Protein AF-A0A013V1M0-F1 (afdb_monomer)

Secondary structure (DSSP, 8-state):
-EEEEEETTS-EEEEEEEE-----SS--EEEETTEEEEHHHH-EEEEESS--SSS--EEEE-TT--EEEGGGTTT--EEEEEEEEE-

Mean predicted aligned error: 6.43 Å

Sequence (87 aa):
MKFSYQDLAGNNIEVECESYIHIPSGIAVKSTEAGNYHITENFSFYKKTQADSVPIYRFAIDRNSNVFNSDELPALAQIGKDWKSLE

Foldseek 3Di:
DKKWFQFPVRDIDIAAKDWDQDDDPDQLWDQDPVGTDRQNVFWTKIAGPDDDPDPQGIWTAGPQQFIFRPVPPPVGHTGGGDMDDDD

Radius of gyration: 12.62 Å; Cα contacts (8 Å, |Δi|>4): 172; chains: 1; bounding box: 32×24×34 Å

Structure (mmCIF, N/CA/C/O backbone):
data_AF-A0A013V1M0-F1
#
_entry.id   AF-A0A013V1M0-F1
#
loop_
_atom_site.group_PDB
_atom_site.id
_atom_site.type_symbol
_atom_site.label_atom_id
_atom_site.label_alt_id
_atom_site.label_comp_id
_atom_site.label_asym_id
_atom_site.label_entity_id
_atom_site.label_seq_id
_atom_site.pdbx_PDB_ins_code
_atom_site.Cartn_x
_atom_site.Cartn_y
_atom_site.Cartn_z
_atom_site.occupancy
_atom_site.B_iso_or_equiv
_atom_site.auth_seq_id
_atom_site.auth_comp_id
_atom_site.auth_asym_id
_atom_site.auth_atom_id
_atom_site.pdbx_PDB_model_num
ATOM 1 N N . MET A 1 1 ? -3.235 10.941 8.089 1.00 88.88 1 MET A N 1
ATOM 2 C CA . MET A 1 1 ? -4.422 10.750 7.225 1.00 88.88 1 MET A CA 1
ATOM 3 C C . MET A 1 1 ? -4.940 9.345 7.461 1.00 88.88 1 MET A C 1
ATOM 5 O O . MET A 1 1 ? -4.125 8.460 7.708 1.00 88.88 1 MET A O 1
ATOM 9 N N . LYS A 1 2 ? -6.256 9.139 7.432 1.00 90.62 2 LYS A N 1
ATOM 10 C CA . LYS A 1 2 ? -6.850 7.818 7.633 1.00 90.62 2 LYS A CA 1
ATOM 11 C C . LYS A 1 2 ? -7.188 7.213 6.272 1.00 90.62 2 LYS A C 1
ATOM 13 O O . LYS A 1 2 ? -7.750 7.886 5.416 1.00 90.62 2 LYS A O 1
ATOM 18 N N . PHE A 1 3 ? -6.808 5.964 6.056 1.00 92.56 3 PHE A N 1
ATOM 19 C CA . PHE A 1 3 ? -7.057 5.235 4.816 1.00 92.56 3 PHE A CA 1
ATOM 20 C C . PHE A 1 3 ? -7.636 3.862 5.120 1.00 92.56 3 PHE A C 1
ATOM 22 O O . PHE A 1 3 ? -7.558 3.377 6.249 1.00 92.56 3 PHE A O 1
ATOM 29 N N . SER A 1 4 ? -8.192 3.228 4.093 1.00 94.12 4 SER A N 1
ATOM 30 C CA . SER A 1 4 ? -8.600 1.830 4.155 1.00 94.12 4 SER A CA 1
ATOM 31 C C . SER A 1 4 ? -8.258 1.075 2.883 1.00 94.12 4 SER A C 1
ATOM 33 O O . SER A 1 4 ? -8.126 1.673 1.813 1.00 94.12 4 SER A O 1
ATOM 35 N N . TYR A 1 5 ? -8.132 -0.239 3.020 1.00 95.06 5 TYR A N 1
ATOM 36 C CA . TYR A 1 5 ? -7.989 -1.178 1.915 1.00 95.06 5 TYR A CA 1
ATOM 37 C C . TYR A 1 5 ? -8.606 -2.530 2.277 1.00 95.06 5 TYR A C 1
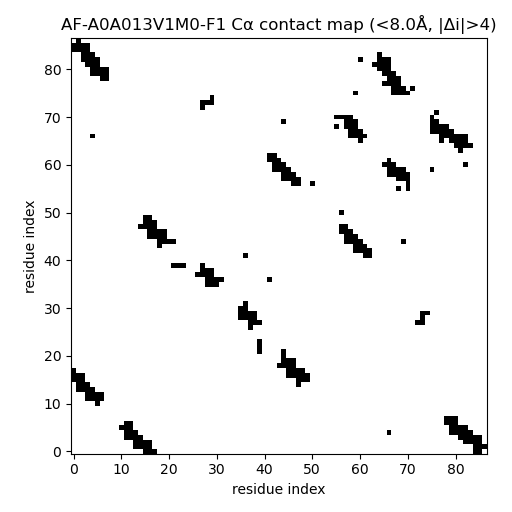ATOM 39 O O . TYR A 1 5 ? -8.806 -2.832 3.455 1.00 95.06 5 TYR A O 1
ATOM 47 N N . GLN A 1 6 ? -8.894 -3.347 1.267 1.00 96.44 6 GLN A N 1
ATOM 48 C CA . GLN A 1 6 ? -9.287 -4.738 1.459 1.00 96.44 6 GLN A CA 1
ATOM 49 C C . GLN A 1 6 ? -8.044 -5.634 1.402 1.00 96.44 6 GLN A C 1
ATOM 51 O O . GLN A 1 6 ? -7.306 -5.594 0.413 1.00 96.44 6 GLN A O 1
ATOM 56 N N . ASP A 1 7 ? -7.798 -6.426 2.447 1.00 93.75 7 ASP A N 1
ATOM 57 C CA . ASP A 1 7 ? -6.700 -7.399 2.467 1.00 93.75 7 ASP A CA 1
ATOM 58 C C . ASP A 1 7 ? -6.974 -8.601 1.539 1.00 93.75 7 ASP A C 1
ATOM 60 O O . ASP A 1 7 ? -8.066 -8.765 0.986 1.00 93.75 7 ASP A O 1
ATOM 64 N N . LEU A 1 8 ? -5.978 -9.473 1.358 1.00 93.31 8 LEU A N 1
ATOM 65 C CA . LEU A 1 8 ? -6.124 -10.674 0.522 1.00 93.31 8 LEU A CA 1
ATOM 66 C C . LEU A 1 8 ? -7.175 -11.675 1.040 1.00 93.31 8 LEU A C 1
ATOM 68 O O . LEU A 1 8 ? -7.631 -12.523 0.275 1.00 93.31 8 LEU A O 1
ATOM 72 N N . ALA A 1 9 ? -7.555 -11.594 2.317 1.00 94.19 9 ALA A N 1
ATOM 73 C CA . ALA A 1 9 ? -8.594 -12.419 2.927 1.00 94.19 9 ALA A CA 1
ATOM 74 C C . ALA A 1 9 ? -9.998 -11.790 2.816 1.00 94.19 9 ALA A C 1
ATOM 76 O O . ALA A 1 9 ? -10.984 -12.425 3.187 1.00 94.19 9 ALA A O 1
ATOM 77 N N . GLY A 1 10 ? -10.108 -10.574 2.273 1.00 93.44 10 GLY A N 1
ATOM 78 C CA . GLY A 1 10 ? -11.364 -9.851 2.093 1.00 93.44 10 GLY A CA 1
ATOM 79 C C . GLY A 1 10 ? -11.751 -8.939 3.261 1.00 93.44 10 GLY A C 1
ATOM 80 O O . GLY A 1 10 ? -12.815 -8.316 3.201 1.00 93.44 10 GLY A O 1
ATOM 81 N N . ASN A 1 11 ? -10.919 -8.817 4.298 1.00 94.06 11 ASN A N 1
ATOM 82 C CA . ASN A 1 11 ? -11.189 -7.941 5.435 1.00 94.06 11 ASN A CA 1
ATOM 83 C C . ASN A 1 11 ? -10.887 -6.485 5.080 1.00 94.06 11 ASN A C 1
ATOM 85 O O . ASN A 1 11 ? -9.905 -6.190 4.400 1.00 94.06 11 ASN A O 1
ATOM 89 N N . ASN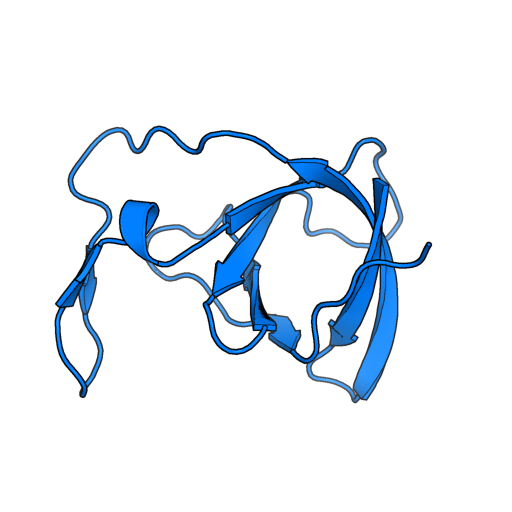 A 1 12 ? -11.698 -5.564 5.599 1.00 93.44 12 ASN A N 1
ATOM 90 C CA . ASN A 1 12 ? -11.401 -4.139 5.513 1.00 93.44 12 ASN A CA 1
ATOM 91 C C . ASN A 1 12 ? -10.428 -3.754 6.627 1.00 93.44 12 ASN A C 1
ATOM 93 O O . ASN A 1 12 ? -10.742 -3.902 7.808 1.00 93.44 12 ASN A O 1
ATOM 97 N N . ILE A 1 13 ? -9.266 -3.244 6.235 1.00 92.06 13 ILE A N 1
ATOM 98 C CA . ILE A 1 13 ? -8.228 -2.762 7.138 1.00 92.06 13 ILE A CA 1
ATOM 99 C C . ILE A 1 13 ? -8.217 -1.241 7.082 1.00 92.06 13 ILE A C 1
ATOM 101 O O . ILE A 1 13 ? -8.135 -0.660 6.002 1.00 92.06 13 ILE A O 1
ATOM 105 N N . GLU A 1 14 ? -8.276 -0.600 8.245 1.00 93.00 14 GLU A N 1
ATOM 106 C CA . GLU A 1 14 ? -8.106 0.845 8.386 1.00 93.00 14 GLU A CA 1
ATOM 107 C C . GLU A 1 14 ? -6.716 1.144 8.941 1.00 93.00 14 GLU A C 1
ATOM 109 O O . GLU A 1 14 ? -6.263 0.491 9.881 1.00 93.00 14 GLU A O 1
ATOM 114 N N . VAL A 1 15 ? -6.036 2.131 8.363 1.00 90.31 15 VAL A N 1
ATOM 115 C CA . VAL A 1 15 ? -4.694 2.542 8.786 1.00 90.31 15 VAL A CA 1
ATOM 116 C C . VAL A 1 15 ? -4.586 4.056 8.843 1.00 90.31 15 VAL A C 1
ATOM 118 O O . VAL A 1 15 ? -5.024 4.770 7.939 1.00 90.31 15 VAL A O 1
ATOM 121 N N . GLU A 1 16 ? -3.945 4.557 9.893 1.00 91.81 16 GLU A N 1
ATOM 122 C CA . GLU A 1 16 ? -3.486 5.940 9.939 1.00 91.81 16 GLU A CA 1
ATOM 123 C C . GLU A 1 16 ? -2.059 6.026 9.410 1.00 91.81 16 GLU A C 1
ATOM 125 O O . GLU A 1 16 ? -1.132 5.401 9.931 1.00 91.81 16 GLU A O 1
ATOM 130 N N . CYS A 1 17 ? -1.875 6.795 8.343 1.00 91.56 17 CYS A N 1
ATOM 131 C CA . CYS A 1 17 ? -0.585 6.938 7.692 1.00 91.56 17 CYS A CA 1
ATOM 132 C C . CYS A 1 17 ? -0.335 8.353 7.164 1.00 91.56 17 CYS A C 1
ATOM 134 O O . CYS A 1 17 ? -1.229 9.203 7.059 1.00 91.56 17 CYS A O 1
ATOM 136 N N . GLU A 1 18 ? 0.932 8.607 6.865 1.00 92.50 18 GLU A N 1
ATOM 137 C CA . GLU A 1 18 ? 1.422 9.808 6.203 1.00 92.50 18 GLU A CA 1
ATOM 138 C C . GLU A 1 18 ? 2.126 9.428 4.900 1.00 92.50 18 GLU A C 1
ATOM 140 O O . GLU A 1 18 ? 2.773 8.379 4.806 1.00 92.50 18 GLU A O 1
ATOM 145 N N . SER A 1 19 ? 1.985 10.276 3.882 1.00 91.56 19 SER A N 1
ATOM 146 C CA . SER A 1 19 ? 2.713 10.116 2.628 1.00 91.56 19 SER A CA 1
ATOM 147 C C . SER A 1 19 ? 4.190 10.427 2.839 1.00 91.56 19 SER A C 1
ATOM 149 O O . SER A 1 19 ? 4.526 11.385 3.537 1.00 91.56 19 SER A O 1
ATOM 151 N N . TYR A 1 20 ? 5.075 9.686 2.184 1.00 87.12 20 TYR A N 1
ATOM 152 C CA . TYR A 1 20 ? 6.495 10.017 2.149 1.00 87.12 20 TYR A CA 1
ATOM 153 C C . TYR A 1 20 ? 7.056 9.844 0.740 1.00 87.12 20 TYR A C 1
ATOM 155 O O . TYR A 1 20 ? 6.515 9.105 -0.077 1.00 87.12 20 TYR A O 1
ATOM 163 N N . ILE A 1 21 ? 8.160 10.530 0.453 1.00 79.06 21 ILE A N 1
ATOM 164 C CA . ILE A 1 21 ? 8.894 10.333 -0.797 1.00 79.06 21 ILE A CA 1
ATOM 165 C C . ILE A 1 21 ? 9.848 9.166 -0.573 1.00 79.06 21 ILE A C 1
ATOM 167 O O . ILE A 1 21 ? 10.793 9.270 0.212 1.00 79.06 21 ILE A O 1
ATOM 171 N N . HIS A 1 22 ? 9.595 8.041 -1.237 1.00 73.25 22 HIS A N 1
ATOM 172 C CA . HIS A 1 22 ? 10.550 6.945 -1.244 1.00 73.25 22 HIS A CA 1
ATOM 173 C C . HIS A 1 22 ? 11.728 7.303 -2.158 1.00 73.25 22 HIS A C 1
ATOM 175 O O . HIS A 1 22 ? 11.552 7.480 -3.361 1.00 73.25 22 HIS A O 1
ATOM 181 N N . ILE A 1 23 ? 12.925 7.413 -1.578 1.00 67.62 23 ILE A N 1
ATOM 182 C CA . ILE A 1 23 ? 14.178 7.615 -2.313 1.00 67.62 23 ILE A CA 1
ATOM 183 C C . ILE A 1 23 ? 14.867 6.249 -2.395 1.00 67.62 23 ILE A C 1
ATOM 185 O O . ILE A 1 23 ? 15.447 5.811 -1.397 1.00 67.62 23 ILE A O 1
ATOM 189 N N . PRO A 1 24 ? 14.789 5.532 -3.526 1.00 63.94 24 PRO A N 1
ATOM 190 C CA . PRO A 1 24 ? 15.470 4.255 -3.650 1.00 63.94 24 PRO A CA 1
ATOM 191 C C . PRO A 1 24 ? 16.987 4.473 -3.701 1.00 63.94 24 PRO A C 1
ATOM 193 O O . PRO A 1 24 ? 17.473 5.408 -4.336 1.00 63.94 24 PRO A O 1
ATOM 196 N N . SER A 1 25 ? 17.763 3.579 -3.083 1.00 56.56 25 SER A N 1
ATOM 197 C CA . SER A 1 25 ? 19.235 3.608 -3.145 1.00 56.56 25 SER A CA 1
ATOM 198 C C . SER A 1 25 ? 19.800 3.056 -4.470 1.00 56.56 25 SER A C 1
ATOM 200 O O . SER A 1 25 ? 20.959 2.654 -4.525 1.00 56.56 25 SER A O 1
ATOM 202 N N . GLY A 1 26 ? 18.983 2.985 -5.527 1.00 60.56 26 GLY A N 1
ATOM 203 C CA . GLY A 1 26 ? 19.305 2.389 -6.826 1.00 60.56 26 GLY A CA 1
ATOM 204 C C . GLY A 1 26 ? 18.113 2.406 -7.792 1.00 60.56 26 GLY A C 1
ATOM 205 O O . GLY A 1 26 ? 17.080 3.011 -7.508 1.00 60.56 26 GLY A O 1
ATOM 206 N N . ILE A 1 27 ? 18.240 1.732 -8.941 1.00 57.16 27 ILE A N 1
ATOM 207 C CA . ILE A 1 27 ? 17.146 1.586 -9.914 1.00 57.16 27 ILE A CA 1
ATOM 208 C C . ILE A 1 27 ? 16.102 0.614 -9.337 1.00 57.16 27 ILE A C 1
ATOM 210 O O . ILE A 1 27 ? 16.234 -0.603 -9.447 1.00 57.16 27 ILE A O 1
ATOM 214 N N . ALA A 1 28 ? 15.062 1.149 -8.698 1.00 62.72 28 ALA A N 1
ATOM 215 C CA . ALA A 1 28 ? 13.911 0.377 -8.237 1.00 62.72 28 ALA A CA 1
ATOM 216 C C . ALA A 1 28 ? 12.985 0.084 -9.431 1.00 62.72 28 ALA A C 1
ATOM 218 O O . ALA A 1 28 ? 11.974 0.755 -9.642 1.00 62.72 28 ALA A O 1
ATOM 219 N N . VAL A 1 29 ? 13.380 -0.885 -10.260 1.00 63.22 29 VAL A N 1
ATOM 220 C CA . VAL A 1 29 ? 12.578 -1.396 -11.379 1.00 63.22 29 VAL A CA 1
ATOM 221 C C . VAL A 1 29 ? 11.934 -2.714 -10.978 1.00 63.22 29 VAL A C 1
ATOM 223 O O . VAL A 1 29 ? 12.627 -3.643 -10.569 1.00 63.22 29 VAL A O 1
ATOM 226 N N . LYS A 1 30 ? 10.611 -2.810 -11.140 1.00 62.97 30 LYS A N 1
ATOM 227 C CA . LYS A 1 30 ? 9.888 -4.084 -11.078 1.00 62.97 30 LYS A CA 1
ATOM 228 C C . LYS A 1 30 ? 9.657 -4.586 -12.497 1.00 62.97 30 LYS A C 1
ATOM 230 O O . LYS A 1 30 ? 8.976 -3.921 -13.277 1.00 62.97 30 LYS A O 1
ATOM 235 N N . SER A 1 31 ? 10.204 -5.752 -12.823 1.00 61.84 31 SER A N 1
ATOM 236 C CA . SER A 1 31 ? 9.874 -6.460 -14.060 1.00 61.84 31 SER A CA 1
ATOM 237 C C . SER A 1 31 ? 8.574 -7.235 -13.872 1.00 61.84 31 SER A C 1
ATOM 239 O O . SER A 1 31 ? 8.415 -7.986 -12.912 1.00 61.84 31 SER A O 1
ATOM 241 N N . THR A 1 32 ? 7.642 -7.048 -14.792 1.00 61.03 32 THR A N 1
ATOM 242 C CA . THR A 1 32 ? 6.390 -7.806 -14.894 1.00 61.03 32 THR A CA 1
ATOM 243 C C . THR A 1 32 ? 6.249 -8.333 -16.322 1.00 61.03 32 THR A C 1
ATOM 245 O O . THR A 1 32 ? 6.984 -7.897 -17.209 1.00 61.03 32 THR A O 1
ATOM 248 N N . GLU A 1 33 ? 5.279 -9.212 -16.583 1.00 56.88 33 GLU A N 1
ATOM 249 C CA . GLU A 1 33 ? 4.955 -9.638 -17.957 1.00 56.88 33 GLU A CA 1
ATOM 250 C C . GLU A 1 33 ? 4.566 -8.461 -18.872 1.00 56.88 33 GLU A C 1
ATOM 252 O O . GLU A 1 33 ? 4.761 -8.527 -20.082 1.00 56.88 33 GLU A O 1
ATOM 257 N N . ALA A 1 34 ? 4.081 -7.354 -18.299 1.00 51.47 34 ALA A N 1
ATOM 258 C CA . ALA A 1 34 ? 3.717 -6.133 -19.017 1.00 51.47 34 ALA A CA 1
ATOM 259 C C . ALA A 1 34 ? 4.889 -5.142 -19.204 1.00 51.47 34 ALA A C 1
ATOM 261 O O . ALA A 1 34 ? 4.703 -4.078 -19.795 1.00 51.47 34 ALA A O 1
ATOM 262 N N . GLY A 1 35 ? 6.093 -5.477 -18.722 1.00 58.91 35 GLY A N 1
ATOM 263 C CA . GLY A 1 35 ? 7.304 -4.665 -18.858 1.00 58.91 35 GLY A CA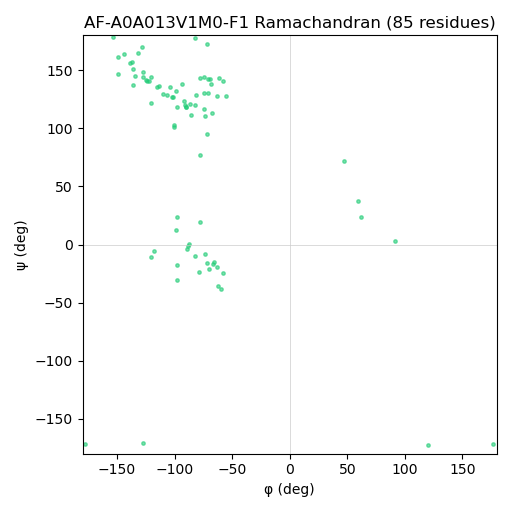 1
ATOM 264 C C . GLY A 1 35 ? 7.934 -4.235 -17.530 1.00 58.91 35 GLY A C 1
ATOM 265 O O . GLY A 1 35 ? 7.557 -4.687 -16.445 1.00 58.91 35 GLY A O 1
ATOM 266 N N . ASN A 1 36 ? 8.943 -3.368 -17.643 1.00 62.19 36 ASN A N 1
ATOM 267 C CA . ASN A 1 36 ? 9.705 -2.815 -16.525 1.00 62.19 36 ASN A CA 1
ATOM 268 C C . ASN A 1 36 ? 9.054 -1.520 -16.032 1.00 62.19 36 ASN A C 1
ATOM 270 O O . ASN A 1 36 ? 8.996 -0.541 -16.772 1.00 62.19 36 ASN A O 1
ATOM 274 N N . TYR A 1 37 ? 8.616 -1.493 -14.776 1.00 63.31 37 TYR A N 1
ATOM 275 C CA . TYR A 1 37 ? 8.053 -0.297 -14.156 1.00 63.31 37 TYR A CA 1
ATOM 276 C C . TYR A 1 37 ? 9.068 0.359 -13.229 1.00 63.31 37 TYR A C 1
ATOM 278 O O . TYR A 1 37 ? 9.573 -0.288 -12.308 1.00 63.31 37 TYR A O 1
ATOM 286 N N . HIS A 1 38 ? 9.314 1.658 -13.417 1.00 68.25 38 HIS A N 1
ATOM 287 C CA . HIS A 1 38 ? 9.943 2.471 -12.382 1.00 68.25 38 HIS A CA 1
ATOM 288 C C . HIS A 1 38 ? 8.979 2.594 -11.206 1.00 68.25 38 HIS A C 1
ATOM 290 O O . HIS A 1 38 ? 7.905 3.198 -11.310 1.00 68.25 38 HIS A O 1
ATOM 296 N N . ILE A 1 39 ? 9.365 1.997 -10.083 1.00 70.94 39 ILE A N 1
ATOM 297 C CA . ILE A 1 39 ? 8.563 1.943 -8.864 1.00 70.94 39 ILE A CA 1
ATOM 298 C C . ILE A 1 39 ? 8.316 3.361 -8.318 1.00 70.94 39 ILE A C 1
ATOM 300 O O . ILE A 1 39 ? 7.221 3.669 -7.864 1.00 70.94 39 ILE A O 1
ATOM 304 N N . THR A 1 40 ? 9.283 4.269 -8.447 1.00 66.75 40 THR A N 1
ATOM 305 C CA . THR A 1 40 ? 9.157 5.665 -7.992 1.00 66.75 40 THR A CA 1
ATOM 306 C C . THR A 1 40 ? 8.192 6.520 -8.811 1.00 66.75 40 THR A C 1
ATOM 308 O O . THR A 1 40 ? 7.735 7.541 -8.313 1.00 66.75 40 THR A O 1
ATOM 311 N N . GLU A 1 41 ? 7.883 6.142 -10.053 1.00 70.94 41 GLU A N 1
ATOM 312 C CA . GLU A 1 41 ? 7.034 6.943 -10.955 1.00 70.94 41 GLU A CA 1
ATOM 313 C C . GLU A 1 41 ? 5.573 6.474 -10.976 1.00 70.94 41 GLU A C 1
ATOM 315 O O . GLU A 1 41 ? 4.680 7.186 -11.440 1.00 70.94 41 GLU A O 1
ATOM 320 N N . ASN A 1 42 ? 5.322 5.251 -10.508 1.00 81.88 42 ASN A N 1
ATOM 321 C CA . ASN A 1 42 ? 4.019 4.600 -10.631 1.00 81.88 42 ASN A CA 1
ATOM 322 C C . ASN A 1 42 ? 3.361 4.287 -9.290 1.00 81.88 42 ASN A C 1
ATOM 324 O O . ASN A 1 42 ? 2.208 3.856 -9.290 1.00 81.88 42 ASN A O 1
ATOM 328 N N . PHE A 1 43 ? 4.067 4.523 -8.181 1.00 88.12 43 PHE A N 1
ATOM 329 C CA . PHE A 1 43 ? 3.572 4.242 -6.843 1.00 88.12 43 PHE A CA 1
ATOM 330 C C . PHE A 1 43 ? 3.555 5.489 -5.965 1.00 88.12 43 PHE A C 1
ATOM 332 O O . PHE A 1 43 ? 4.486 6.292 -5.966 1.00 88.12 43 PHE A O 1
ATOM 339 N N . SER A 1 44 ? 2.499 5.603 -5.166 1.00 91.06 44 SER A N 1
ATOM 340 C CA . SER A 1 44 ? 2.440 6.502 -4.015 1.00 91.06 44 SER A CA 1
ATOM 341 C C . SER A 1 44 ? 2.865 5.742 -2.764 1.00 91.06 44 SER A C 1
ATOM 343 O O . SER A 1 44 ? 2.469 4.592 -2.584 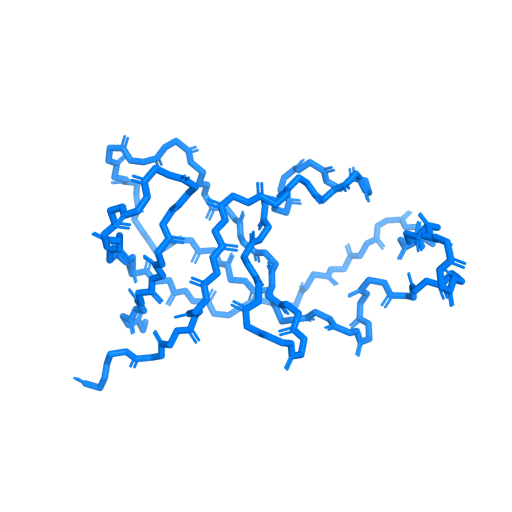1.00 91.06 44 SER A O 1
ATOM 345 N N . PHE A 1 45 ? 3.657 6.366 -1.894 1.00 91.75 45 PHE A N 1
ATOM 346 C CA . PHE A 1 45 ? 4.198 5.704 -0.707 1.00 91.75 45 PHE A CA 1
ATOM 347 C C . PHE A 1 45 ? 3.638 6.292 0.578 1.00 91.75 45 PHE A C 1
ATOM 349 O O . PHE A 1 45 ? 3.581 7.512 0.749 1.00 91.75 45 PHE A O 1
ATOM 356 N N . TYR A 1 46 ? 3.281 5.404 1.502 1.00 92.81 46 TYR A N 1
ATOM 357 C CA . TYR A 1 46 ? 2.716 5.752 2.798 1.00 92.81 46 TYR A CA 1
ATOM 358 C C . TYR A 1 46 ? 3.394 4.955 3.902 1.00 92.81 46 TYR A C 1
ATOM 360 O O . TYR A 1 46 ? 3.739 3.792 3.724 1.00 92.81 46 TYR A O 1
ATOM 368 N N . LYS A 1 47 ? 3.572 5.565 5.067 1.00 92.25 47 LYS A N 1
ATOM 369 C CA . LYS A 1 47 ? 4.042 4.881 6.276 1.00 92.25 47 LYS A CA 1
ATOM 370 C C . LYS A 1 47 ? 3.080 5.164 7.413 1.00 92.25 47 LYS A C 1
ATOM 372 O O . LYS A 1 47 ? 2.529 6.265 7.486 1.00 92.25 47 LYS A O 1
ATOM 377 N N . LYS A 1 48 ? 2.856 4.186 8.285 1.00 91.12 48 LYS A N 1
ATOM 378 C CA . LYS A 1 48 ? 1.975 4.391 9.435 1.00 91.12 48 LYS A CA 1
ATOM 379 C C . LYS A 1 48 ? 2.510 5.483 10.346 1.00 91.12 48 LYS A C 1
ATOM 381 O O . LYS A 1 48 ? 3.714 5.592 10.566 1.00 91.12 48 LYS A O 1
ATOM 386 N N . THR A 1 49 ? 1.605 6.263 10.916 1.00 87.06 49 THR A N 1
ATOM 387 C CA . THR A 1 49 ? 1.952 7.245 11.951 1.00 87.06 49 THR A CA 1
ATOM 388 C C . THR A 1 49 ? 2.129 6.585 13.318 1.00 87.06 49 THR A C 1
ATOM 390 O O . THR A 1 49 ? 2.855 7.113 14.156 1.00 87.06 49 THR A O 1
ATOM 393 N N . GLN A 1 50 ? 1.512 5.419 13.538 1.00 80.38 50 GLN A N 1
ATOM 394 C CA . GLN A 1 50 ? 1.580 4.661 14.787 1.00 80.38 50 GLN A CA 1
ATOM 395 C C . GLN A 1 50 ? 1.783 3.166 14.522 1.00 80.38 50 GLN A C 1
ATOM 397 O O . GLN A 1 50 ? 1.374 2.642 13.487 1.00 80.38 50 GLN A O 1
ATOM 402 N N . ALA A 1 51 ? 2.433 2.479 15.462 1.00 72.19 51 ALA A N 1
ATOM 403 C CA . ALA A 1 51 ? 2.476 1.024 15.459 1.00 72.19 51 ALA A CA 1
ATOM 404 C C . ALA A 1 51 ? 1.112 0.484 15.913 1.00 72.19 51 ALA A C 1
ATOM 406 O O . ALA A 1 51 ? 0.586 0.913 16.938 1.00 72.19 51 ALA A O 1
ATOM 407 N N . ASP A 1 52 ? 0.557 -0.453 15.156 1.00 72.75 52 ASP A N 1
ATOM 408 C CA . ASP A 1 52 ? -0.697 -1.139 15.458 1.00 72.75 52 ASP A CA 1
ATOM 409 C C . ASP A 1 52 ? -0.476 -2.667 15.405 1.00 72.75 52 ASP A C 1
ATOM 411 O O . ASP A 1 52 ? 0.659 -3.147 15.341 1.00 72.75 52 ASP A O 1
ATOM 415 N N . SER A 1 53 ? -1.552 -3.451 15.466 1.00 71.06 53 SER A N 1
ATOM 416 C CA . SER A 1 53 ? -1.491 -4.917 15.391 1.00 71.06 53 SER A CA 1
ATOM 417 C C . SER A 1 53 ? -1.198 -5.466 13.988 1.00 71.06 53 SER A C 1
ATOM 419 O O . SER A 1 53 ? -0.980 -6.670 13.843 1.00 71.06 53 SER A O 1
ATOM 421 N N . VAL A 1 54 ? -1.189 -4.625 12.950 1.00 72.94 54 VAL A N 1
ATOM 422 C CA . VAL A 1 54 ? -0.891 -5.023 11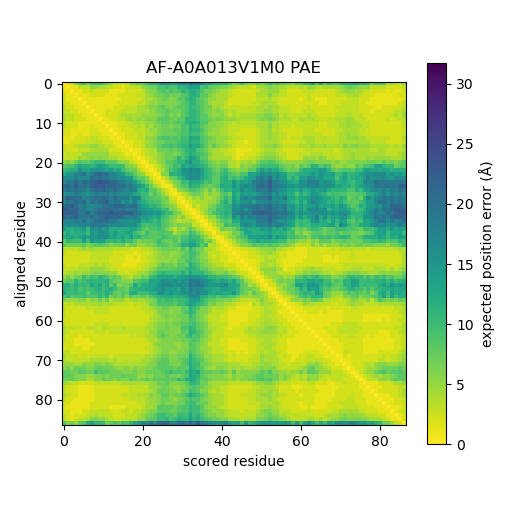.574 1.00 72.94 54 VAL A CA 1
ATOM 423 C C . VAL A 1 54 ? 0.622 -4.878 11.340 1.00 72.94 54 VAL A C 1
ATOM 425 O O . VAL A 1 54 ? 1.152 -3.766 11.380 1.00 72.94 54 VAL A O 1
ATOM 428 N N . PRO A 1 55 ? 1.337 -5.973 11.022 1.00 77.44 55 PRO A N 1
ATOM 429 C CA . PRO A 1 55 ? 2.804 -6.004 11.028 1.00 77.44 55 PRO A CA 1
ATOM 430 C C . PRO A 1 55 ? 3.462 -5.127 9.953 1.00 77.44 55 PRO A C 1
ATOM 432 O O . PRO A 1 55 ? 4.649 -4.826 10.039 1.00 77.44 55 PRO A O 1
ATOM 435 N N . ILE A 1 56 ? 2.708 -4.716 8.934 1.00 84.12 56 ILE A N 1
ATOM 436 C CA . ILE A 1 56 ? 3.221 -3.948 7.799 1.00 84.12 56 ILE A CA 1
ATOM 437 C C . ILE A 1 56 ? 3.186 -2.461 8.137 1.00 84.12 56 ILE A C 1
ATOM 439 O O . ILE A 1 56 ? 2.119 -1.910 8.411 1.00 84.12 56 ILE A O 1
ATOM 443 N N . TYR A 1 57 ? 4.352 -1.813 8.110 1.00 87.81 57 TYR A N 1
ATOM 444 C CA . TYR A 1 57 ? 4.502 -0.407 8.489 1.00 87.81 57 TYR A CA 1
ATOM 445 C C . TYR A 1 57 ? 4.516 0.542 7.285 1.00 87.81 57 TYR A C 1
ATOM 447 O O . TYR A 1 57 ? 4.073 1.688 7.408 1.00 87.81 57 TYR A O 1
ATOM 455 N N . ARG A 1 58 ? 5.010 0.083 6.128 1.00 91.25 58 ARG A N 1
ATOM 456 C CA . ARG A 1 58 ? 5.107 0.895 4.912 1.00 91.25 58 ARG A CA 1
ATOM 457 C C . ARG A 1 58 ? 4.388 0.262 3.726 1.00 91.25 58 ARG A C 1
ATOM 459 O O . ARG A 1 58 ? 4.451 -0.943 3.491 1.00 91.25 58 ARG A O 1
ATOM 466 N N . PHE A 1 59 ? 3.734 1.119 2.959 1.00 92.19 59 PHE A N 1
ATOM 467 C CA . PHE A 1 59 ? 2.863 0.766 1.855 1.00 92.19 59 PHE A CA 1
ATOM 468 C C . PHE A 1 59 ? 3.311 1.467 0.580 1.00 92.19 59 PHE A C 1
ATOM 470 O O . PHE A 1 59 ? 3.671 2.646 0.598 1.00 92.19 59 PHE A O 1
ATOM 477 N N . ALA A 1 60 ? 3.210 0.754 -0.535 1.00 92.44 60 ALA A N 1
ATOM 478 C CA . ALA A 1 60 ? 3.244 1.327 -1.871 1.00 92.44 60 ALA A CA 1
ATOM 479 C C . ALA A 1 60 ? 1.889 1.088 -2.539 1.00 92.44 60 ALA A C 1
ATOM 481 O O . ALA A 1 60 ? 1.353 -0.015 -2.452 1.00 92.44 60 ALA A O 1
ATOM 482 N N . ILE A 1 61 ? 1.349 2.113 -3.193 1.00 93.38 61 ILE A N 1
ATOM 483 C CA . ILE A 1 61 ? 0.027 2.102 -3.826 1.00 93.38 61 ILE A CA 1
ATOM 484 C C . ILE A 1 61 ? 0.189 2.389 -5.311 1.00 93.38 61 ILE A C 1
ATOM 486 O O . ILE A 1 61 ? 0.728 3.439 -5.658 1.00 93.38 61 ILE A O 1
ATOM 490 N N . ASP A 1 62 ? -0.257 1.480 -6.176 1.00 90.81 62 ASP A N 1
ATOM 491 C CA . ASP A 1 62 ? -0.210 1.700 -7.626 1.00 90.81 62 ASP A CA 1
ATOM 492 C C . ASP A 1 62 ? -1.398 2.541 -8.133 1.00 90.81 62 ASP A C 1
ATOM 494 O O . ASP A 1 62 ? -2.312 2.907 -7.392 1.00 90.81 62 ASP A O 1
ATOM 498 N N . ARG A 1 63 ? -1.407 2.839 -9.437 1.00 89.19 63 ARG A N 1
ATOM 499 C CA . ARG A 1 63 ? -2.483 3.610 -10.091 1.00 89.19 63 ARG A CA 1
ATOM 500 C C . ARG A 1 63 ? -3.847 2.909 -10.106 1.00 89.19 63 ARG A C 1
ATOM 502 O O . ARG A 1 63 ? -4.844 3.567 -10.382 1.00 89.19 63 ARG A O 1
ATOM 509 N N . ASN A 1 64 ? -3.888 1.607 -9.837 1.00 91.81 64 ASN A N 1
ATOM 510 C CA . ASN A 1 64 ? -5.109 0.805 -9.779 1.00 91.81 64 ASN A CA 1
ATOM 511 C C . ASN A 1 64 ? -5.593 0.610 -8.332 1.00 91.81 64 ASN A C 1
ATOM 513 O O . ASN A 1 64 ? -6.447 -0.237 -8.082 1.00 91.81 64 ASN A O 1
ATOM 517 N N . SER A 1 65 ? -5.036 1.364 -7.377 1.00 93.94 65 SER A N 1
ATOM 518 C CA . SER A 1 65 ? -5.335 1.255 -5.946 1.00 93.94 65 SER A CA 1
ATOM 519 C C . SER A 1 65 ? -4.993 -0.109 -5.333 1.00 93.94 65 SER A C 1
ATOM 521 O O . SER A 1 65 ? -5.546 -0.480 -4.292 1.00 93.94 65 SER A O 1
ATOM 523 N N . ASN A 1 66 ? -4.064 -0.857 -5.935 1.00 94.25 66 ASN A N 1
ATOM 524 C CA . ASN A 1 66 ? -3.489 -2.042 -5.307 1.00 94.25 66 ASN A CA 1
ATOM 525 C C . ASN A 1 66 ? -2.515 -1.633 -4.202 1.00 94.25 66 ASN A C 1
ATOM 527 O O . ASN A 1 66 ? -1.781 -0.653 -4.336 1.00 94.25 66 ASN A O 1
ATOM 531 N N . VAL A 1 67 ? -2.487 -2.419 -3.127 1.00 94.00 67 VAL A N 1
ATOM 532 C CA . VAL A 1 67 ? -1.676 -2.160 -1.935 1.00 94.00 67 VAL A CA 1
ATOM 533 C C . VAL A 1 67 ? -0.560 -3.182 -1.843 1.00 94.00 67 VAL A C 1
ATOM 535 O O . VAL A 1 67 ? -0.807 -4.389 -1.881 1.00 94.00 67 VAL A O 1
ATOM 538 N N . PHE A 1 68 ? 0.665 -2.699 -1.667 1.00 92.50 68 PHE A N 1
ATOM 539 C CA . PHE A 1 68 ? 1.863 -3.524 -1.597 1.00 92.50 68 PHE A CA 1
ATOM 540 C C . PHE A 1 68 ? 2.674 -3.223 -0.338 1.00 92.50 68 PHE A C 1
ATOM 542 O O . PHE A 1 68 ? 2.718 -2.077 0.114 1.00 92.50 68 PHE A O 1
ATOM 549 N N . ASN A 1 69 ? 3.364 -4.236 0.190 1.00 91.38 69 ASN A N 1
ATOM 550 C CA . ASN A 1 69 ? 4.359 -4.047 1.242 1.00 91.38 69 ASN A CA 1
ATOM 551 C C . ASN A 1 69 ? 5.619 -3.400 0.644 1.00 91.38 69 ASN A C 1
ATOM 553 O O . ASN A 1 69 ? 6.343 -4.035 -0.127 1.00 91.38 69 ASN A O 1
ATOM 557 N N . SER A 1 70 ? 5.892 -2.138 0.985 1.00 88.25 70 SER A N 1
ATOM 558 C CA . SER A 1 70 ? 7.062 -1.436 0.443 1.00 88.25 70 SER A CA 1
ATOM 559 C C . SER A 1 70 ? 8.360 -1.742 1.190 1.00 88.25 70 SER A C 1
ATOM 561 O O . SER A 1 70 ? 9.425 -1.356 0.718 1.00 88.25 70 SER A O 1
ATOM 563 N N . ASP A 1 71 ? 8.304 -2.416 2.340 1.00 86.00 71 ASP A N 1
ATOM 564 C CA . ASP A 1 71 ? 9.515 -2.895 3.016 1.00 86.00 71 ASP A CA 1
ATOM 565 C C . ASP A 1 71 ? 10.152 -4.085 2.266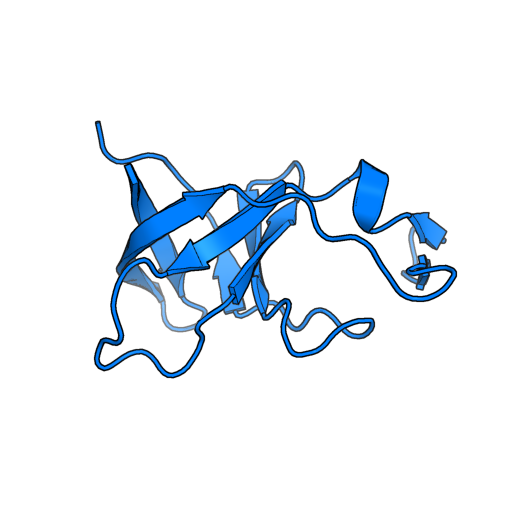 1.00 86.00 71 ASP A C 1
ATOM 567 O O . ASP A 1 71 ? 11.333 -4.370 2.443 1.00 86.00 71 ASP A O 1
ATOM 571 N N . GLU A 1 72 ? 9.409 -4.725 1.356 1.00 82.69 72 GLU A N 1
ATOM 572 C CA . GLU A 1 72 ? 9.864 -5.838 0.508 1.00 82.69 72 GLU A CA 1
ATOM 573 C C . GLU A 1 72 ? 10.297 -5.400 -0.902 1.00 82.69 72 GLU A C 1
ATOM 575 O O . GLU A 1 72 ? 10.258 -6.171 -1.863 1.00 82.69 72 GLU A O 1
ATOM 580 N N . LEU A 1 73 ? 10.688 -4.139 -1.081 1.00 78.56 73 LEU A N 1
ATOM 581 C CA . LEU A 1 73 ? 11.246 -3.687 -2.356 1.00 78.56 73 LEU A CA 1
ATOM 582 C C . LEU A 1 73 ? 12.497 -4.508 -2.753 1.00 78.56 73 LEU A C 1
ATOM 584 O O . LEU A 1 73 ? 13.327 -4.798 -1.892 1.00 78.56 73 LEU A O 1
ATOM 588 N N . PRO A 1 74 ? 12.676 -4.857 -4.049 1.00 75.31 74 PRO A N 1
ATOM 589 C CA . PRO A 1 74 ? 11.837 -4.504 -5.203 1.00 75.31 74 PRO A CA 1
ATOM 590 C C . PRO A 1 74 ? 10.678 -5.481 -5.481 1.00 75.31 74 PRO A C 1
ATOM 592 O O . PRO A 1 74 ? 9.922 -5.257 -6.426 1.00 75.31 74 PRO A O 1
ATOM 595 N N . ALA A 1 75 ? 10.527 -6.558 -4.701 1.00 79.25 75 ALA A N 1
ATOM 596 C CA . ALA A 1 75 ? 9.514 -7.586 -4.946 1.00 79.25 75 ALA A CA 1
ATOM 597 C C . ALA A 1 75 ? 8.090 -7.003 -4.915 1.00 79.25 75 ALA A C 1
ATOM 599 O O . ALA A 1 75 ? 7.271 -7.350 -5.774 1.00 79.25 75 ALA A O 1
ATOM 600 N N . LEU A 1 76 ? 7.828 -6.058 -3.994 1.00 81.50 76 LEU A N 1
ATOM 601 C CA . LEU A 1 76 ? 6.514 -5.432 -3.786 1.00 81.50 76 LEU A CA 1
ATOM 602 C C . LEU A 1 76 ? 5.424 -6.506 -3.735 1.00 81.50 76 LEU A C 1
ATOM 604 O O . LEU A 1 76 ? 4.662 -6.662 -4.696 1.00 81.50 76 LEU A O 1
ATOM 60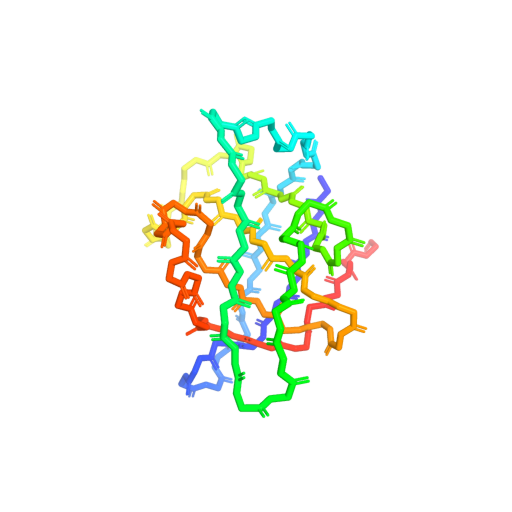8 N N . ALA A 1 77 ? 5.387 -7.285 -2.654 1.00 87.88 77 ALA A N 1
ATOM 609 C CA . ALA A 1 77 ? 4.324 -8.257 -2.446 1.00 87.88 77 ALA A CA 1
ATOM 610 C C . ALA A 1 77 ? 2.985 -7.527 -2.316 1.00 87.88 77 ALA A C 1
ATOM 612 O O . ALA A 1 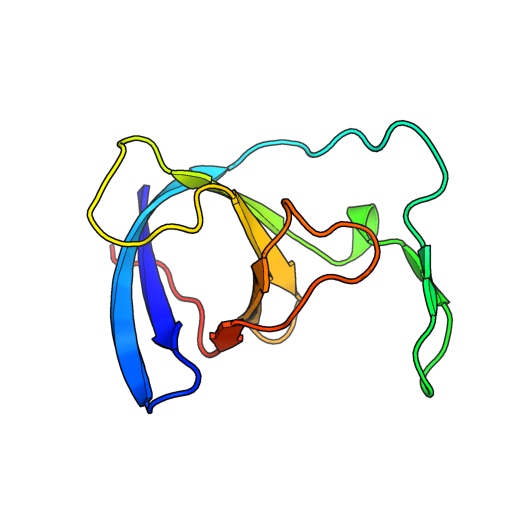77 ? 2.859 -6.581 -1.534 1.00 87.88 77 AL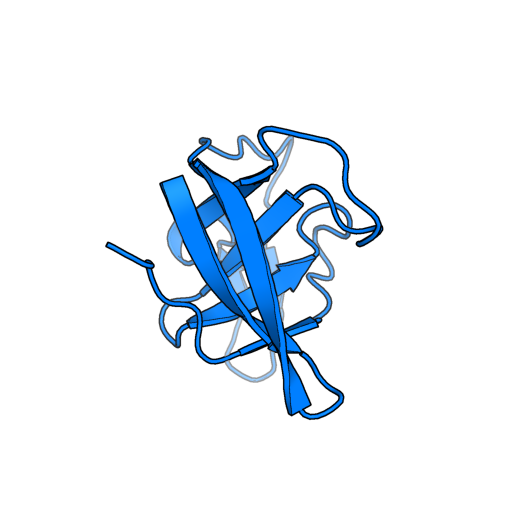A A O 1
ATOM 613 N N . GLN A 1 78 ? 1.996 -7.941 -3.111 1.00 92.19 78 GLN A N 1
ATOM 614 C CA . GLN A 1 78 ? 0.646 -7.407 -2.987 1.00 92.19 78 GLN A CA 1
ATOM 615 C C . GLN A 1 78 ? 0.025 -7.945 -1.703 1.00 92.19 78 GLN A C 1
ATOM 617 O O . GLN A 1 78 ? 0.058 -9.145 -1.453 1.00 92.19 78 GLN A O 1
ATOM 622 N N . ILE A 1 79 ? -0.545 -7.051 -0.906 1.00 93.75 79 ILE A N 1
ATOM 623 C CA . ILE A 1 79 ? -1.167 -7.370 0.386 1.00 93.75 79 ILE A CA 1
ATOM 624 C C . ILE A 1 79 ? -2.641 -6.976 0.428 1.00 93.75 79 ILE A C 1
ATOM 626 O O . ILE A 1 79 ? -3.361 -7.348 1.353 1.00 93.75 79 ILE A O 1
ATOM 630 N N . GLY A 1 80 ? -3.097 -6.226 -0.574 1.00 94.94 80 GLY A N 1
ATOM 631 C CA . GLY A 1 80 ? -4.473 -5.789 -0.660 1.00 94.94 80 GLY A CA 1
ATOM 632 C C . GLY A 1 80 ? -4.777 -4.990 -1.916 1.00 94.94 80 GLY A C 1
ATOM 633 O O . GLY A 1 80 ? -3.969 -4.896 -2.848 1.00 94.94 80 GLY A O 1
ATOM 634 N N . LYS A 1 81 ? -5.979 -4.427 -1.931 1.00 96.69 81 LYS A N 1
ATOM 635 C CA . LYS A 1 81 ? -6.552 -3.660 -3.039 1.00 96.69 81 LYS A CA 1
ATOM 636 C C . LYS A 1 81 ? -7.585 -2.653 -2.532 1.00 96.69 81 LYS A C 1
ATOM 638 O O . LYS A 1 81 ? -7.868 -2.601 -1.336 1.00 96.69 81 LYS A O 1
ATOM 643 N N . ASP A 1 82 ? -8.152 -1.883 -3.454 1.00 96.25 82 ASP A N 1
ATOM 644 C CA . ASP A 1 82 ? -9.210 -0.906 -3.187 1.00 96.25 82 ASP A CA 1
ATOM 645 C C . ASP A 1 82 ? -8.789 0.178 -2.173 1.00 96.25 82 ASP A C 1
ATOM 647 O O . ASP A 1 82 ? -9.585 0.616 -1.340 1.00 96.25 82 ASP A O 1
ATOM 651 N N . TRP A 1 83 ? -7.521 0.613 -2.244 1.00 95.81 83 TRP A N 1
ATOM 652 C CA . TRP A 1 83 ? -7.000 1.711 -1.425 1.00 95.81 83 TRP A CA 1
ATOM 653 C C . TRP A 1 83 ? -7.832 2.982 -1.590 1.00 95.81 83 TRP A C 1
ATOM 655 O O . TRP A 1 83 ? -8.028 3.474 -2.706 1.00 95.81 83 TRP A O 1
ATOM 665 N N . LYS A 1 84 ? -8.273 3.548 -0.466 1.00 94.81 84 LYS A N 1
ATOM 666 C CA . LYS A 1 84 ? -9.064 4.781 -0.439 1.00 94.81 84 LYS A CA 1
ATOM 667 C C . LYS A 1 84 ? -8.811 5.604 0.815 1.00 94.81 84 LYS A C 1
ATOM 669 O O . LYS A 1 84 ? -8.593 5.062 1.900 1.00 94.81 84 LYS A O 1
ATOM 674 N N . SER A 1 85 ? -8.875 6.924 0.656 1.00 92.19 85 SER A N 1
ATOM 675 C CA . SER A 1 85 ? -8.896 7.863 1.780 1.00 92.19 85 SER A CA 1
ATOM 676 C C . SER A 1 85 ? -10.214 7.732 2.539 1.00 92.19 85 SER A C 1
ATOM 678 O O . SER A 1 85 ? -11.271 7.605 1.922 1.00 92.19 85 SER A O 1
ATOM 680 N N . LEU A 1 86 ? -10.144 7.761 3.865 1.00 88.88 86 LEU A N 1
ATOM 681 C CA . LEU A 1 86 ? -11.296 7.935 4.741 1.00 88.88 86 LEU A CA 1
ATOM 682 C C . LEU A 1 86 ? -11.273 9.408 5.157 1.00 88.88 86 LEU A C 1
ATOM 684 O O . LEU A 1 86 ? -10.392 9.803 5.921 1.00 88.88 86 LEU A O 1
ATOM 688 N N . GLU A 1 87 ? -12.133 10.221 4.542 1.00 72.19 87 GLU A N 1
ATOM 689 C CA . GLU A 1 87 ? -12.313 11.632 4.925 1.00 72.19 87 GLU A CA 1
ATOM 690 C C . GLU A 1 87 ? -12.790 11.770 6.377 1.00 72.19 87 GLU A C 1
ATOM 692 O O . GLU A 1 87 ? -13.586 10.911 6.829 1.00 72.19 87 GLU A O 1
#

pLDDT: mean 82.85, std 12.62, range [51.47, 96.69]

Nearest PDB structures (foldseek):
  5cai-assembly1_A  TM=4.956E-01  e=3.918E+00  Klebsiella pneumoniae subsp. pneumoniae MGH 78578
  7w6m-assembly1_A  TM=2.619E-01  e=1.087E+00  Porcine epidemic diarrhea virus

Solvent-accessible surface area (backbone atoms only — not comparable to full-atom values): 5064 Å² total; per-residue (Å²): 91,44,32,34,29,31,35,83,89,68,49,80,46,75,45,53,28,42,77,52,87,78,78,67,100,58,90,49,56,37,78,50,99,93,44,76,39,55,48,75,82,50,39,51,36,34,33,47,77,62,92,65,94,61,91,75,55,38,36,31,31,41,90,81,24,35,31,19,36,48,83,47,64,66,72,44,51,73,53,32,30,69,53,41,78,53,130